Protein AF-A0A1I2A6E2-F1 (afdb_monomer)

Nearest PDB structures (foldseek):
  4q4j-assembly1_B  TM=3.622E-01  e=3.985E+00  Thermotoga maritima MSB8

Mean predicted aligned error: 9.26 Å

Secondary structure (DSSP, 8-state):
--PPPHHHHHHHHHHHHHHHHHHHHHHHHHHHH-GGGGSS-GGGHHHHHHHHHHHHHHHHHHHHHHHHHHHT-HHHHHHHHHHHHHHHHHHHHHHHHHHHHHHTTSS-HHHHHHHHHHHHHHHHHHHHHHHHHHS--

Structure (mmCIF, N/CA/C/O backbone):
data_AF-A0A1I2A6E2-F1
#
_entry.id   AF-A0A1I2A6E2-F1
#
loop_
_atom_site.group_PDB
_atom_site.id
_atom_site.type_symbol
_atom_site.label_atom_id
_atom_site.label_alt_id
_atom_site.label_comp_id
_atom_site.label_asym_id
_atom_site.label_entity_id
_atom_site.label_seq_id
_atom_site.pdbx_PDB_ins_code
_atom_site.Cartn_x
_atom_site.Cartn_y
_atom_site.Cartn_z
_atom_site.occupancy
_atom_site.B_iso_or_equiv
_atom_site.auth_seq_id
_atom_site.auth_comp_id
_atom_site.auth_asym_id
_atom_site.auth_atom_id
_atom_site.pdbx_PDB_model_num
ATOM 1 N N . MET A 1 1 ? -7.005 19.405 30.746 1.00 43.69 1 MET A N 1
ATOM 2 C CA . MET A 1 1 ? -6.728 18.157 30.003 1.00 43.69 1 MET A CA 1
ATOM 3 C C . MET A 1 1 ? -8.046 17.630 29.468 1.00 43.69 1 MET A C 1
ATOM 5 O O . MET A 1 1 ? -8.908 17.274 30.258 1.00 43.69 1 MET A O 1
ATOM 9 N N . THR A 1 2 ? -8.257 17.676 28.156 1.00 47.22 2 THR A N 1
ATOM 10 C CA . THR A 1 2 ? -9.519 17.247 27.535 1.00 47.22 2 THR A CA 1
ATOM 11 C C . THR A 1 2 ? -9.464 15.737 27.331 1.00 47.22 2 THR A C 1
ATOM 13 O O . THR A 1 2 ? -8.714 15.259 26.483 1.00 47.22 2 THR A O 1
ATOM 16 N N . PHE A 1 3 ? -10.208 14.972 28.130 1.00 48.69 3 PHE A N 1
ATOM 17 C CA . PHE A 1 3 ? -10.298 13.523 27.958 1.00 48.69 3 PHE A CA 1
ATOM 18 C C . PHE A 1 3 ? -11.015 13.219 26.636 1.00 48.69 3 PHE A C 1
ATOM 20 O O . PHE A 1 3 ? -12.165 13.610 26.428 1.00 48.69 3 PHE A O 1
ATOM 27 N N . LEU A 1 4 ? -10.318 12.567 25.704 1.00 50.91 4 LEU A N 1
ATOM 28 C CA . LEU A 1 4 ? -10.921 12.091 24.463 1.00 50.91 4 LEU A CA 1
ATOM 29 C C . LEU A 1 4 ? -11.812 10.893 24.797 1.00 50.91 4 LEU A C 1
ATOM 31 O O . LEU A 1 4 ? -11.342 9.896 25.337 1.00 50.91 4 LEU A O 1
ATOM 35 N N . THR A 1 5 ? -13.102 10.993 24.485 1.00 52.50 5 THR A N 1
ATOM 36 C CA . THR A 1 5 ? -14.03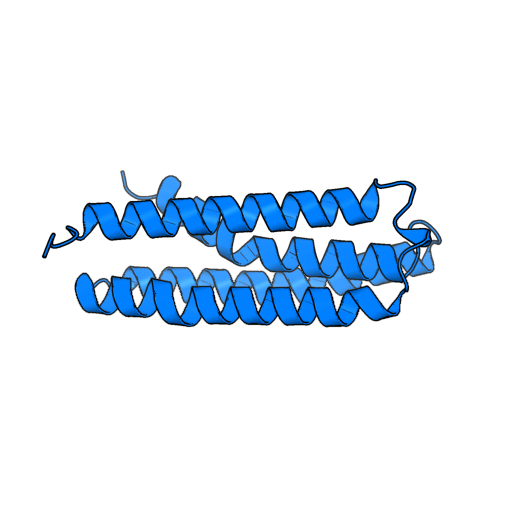6 9.878 24.663 1.00 52.50 5 THR A CA 1
ATOM 37 C C . THR A 1 5 ? -13.697 8.739 23.688 1.00 52.50 5 THR A C 1
ATOM 39 O O . THR A 1 5 ? -13.219 9.014 22.580 1.00 52.50 5 THR A O 1
ATOM 42 N N . PRO A 1 6 ? -13.973 7.465 24.032 1.00 57.44 6 PRO A N 1
ATOM 43 C CA . PRO A 1 6 ? -13.663 6.313 23.173 1.00 57.44 6 PRO A CA 1
ATOM 44 C C . PRO A 1 6 ? -14.196 6.452 21.735 1.00 57.44 6 PRO A C 1
ATOM 46 O O . PRO A 1 6 ? -13.504 6.129 20.767 1.00 57.44 6 PRO A O 1
ATOM 49 N N . GLY A 1 7 ? -15.385 7.046 21.570 1.00 62.81 7 GLY A N 1
ATOM 50 C CA . GLY A 1 7 ? -15.953 7.345 20.252 1.00 62.81 7 GLY A CA 1
ATOM 51 C C . GLY A 1 7 ? -15.098 8.314 19.425 1.00 62.81 7 GLY A C 1
ATOM 52 O O . GLY A 1 7 ? -14.850 8.061 18.249 1.00 62.81 7 GLY A O 1
ATOM 53 N N . ARG A 1 8 ? -14.577 9.392 20.029 1.00 60.09 8 ARG A N 1
ATOM 54 C CA . ARG A 1 8 ? -13.727 10.382 19.338 1.00 60.09 8 ARG A CA 1
ATOM 55 C C . ARG A 1 8 ? -12.376 9.808 18.913 1.00 60.09 8 ARG A C 1
ATOM 57 O O . ARG A 1 8 ? -11.922 10.111 17.815 1.00 60.09 8 ARG A O 1
ATOM 64 N N . ILE A 1 9 ? -11.760 8.968 19.747 1.00 62.31 9 ILE A N 1
ATOM 65 C CA . ILE A 1 9 ? -10.489 8.297 19.416 1.00 62.31 9 ILE A CA 1
ATOM 66 C C . ILE A 1 9 ? -10.673 7.420 18.172 1.00 62.31 9 ILE A C 1
ATOM 68 O O . ILE A 1 9 ? -9.878 7.492 17.239 1.00 62.31 9 ILE A O 1
ATOM 72 N N . THR A 1 10 ? -11.779 6.676 18.114 1.00 72.50 10 THR A N 1
ATOM 73 C CA . THR A 1 10 ? -12.104 5.802 16.981 1.00 72.50 10 THR A CA 1
ATOM 74 C C . THR A 1 10 ? -12.253 6.579 15.664 1.00 72.50 10 THR A C 1
ATOM 76 O O . THR A 1 10 ? -11.712 6.155 14.644 1.00 72.50 10 THR A O 1
ATOM 79 N N . TRP A 1 11 ? -12.934 7.732 15.679 1.00 73.00 11 TRP A N 1
ATOM 80 C CA . TRP A 1 11 ? -13.104 8.580 14.489 1.00 73.00 11 TRP A CA 1
ATOM 81 C C . TRP A 1 11 ? -11.795 9.196 13.998 1.00 73.00 11 TRP A C 1
ATOM 83 O O . TRP A 1 11 ? -11.539 9.199 12.797 1.00 73.00 11 TRP A O 1
ATOM 93 N N . ILE A 1 12 ? -10.945 9.675 14.912 1.00 75.69 12 ILE A N 1
ATOM 94 C CA . ILE A 1 12 ? -9.634 10.235 14.556 1.00 75.69 12 ILE A CA 1
ATOM 95 C C . ILE A 1 12 ? -8.772 9.163 13.886 1.00 75.69 12 ILE A C 1
ATOM 97 O O . ILE A 1 12 ? -8.188 9.418 12.836 1.00 75.69 12 ILE A O 1
ATOM 101 N N . THR A 1 13 ? -8.725 7.946 14.436 1.00 74.69 13 THR A N 1
ATOM 102 C CA . THR A 1 13 ? -7.954 6.856 13.826 1.00 74.69 13 THR A CA 1
ATOM 103 C C . THR A 1 13 ? -8.484 6.481 12.445 1.00 74.69 13 THR A C 1
ATOM 105 O O . THR A 1 13 ? -7.691 6.316 11.522 1.00 74.69 13 THR A O 1
ATOM 108 N N . GLN A 1 14 ? -9.806 6.402 12.268 1.00 80.38 14 GLN A N 1
ATOM 109 C CA . GLN A 1 14 ? -10.399 6.140 10.954 1.00 80.38 14 GLN A CA 1
ATOM 110 C C . GLN A 1 14 ? -10.083 7.250 9.946 1.00 80.38 14 GLN A C 1
ATOM 112 O O . GLN A 1 14 ? -9.718 6.950 8.815 1.00 80.38 14 GLN A O 1
ATOM 117 N N . ALA A 1 15 ? -10.157 8.521 10.351 1.00 81.62 15 ALA A N 1
ATOM 118 C CA . ALA A 1 15 ? -9.816 9.647 9.485 1.00 81.62 15 ALA A CA 1
ATOM 119 C C . ALA A 1 15 ? -8.340 9.615 9.058 1.00 81.62 15 ALA 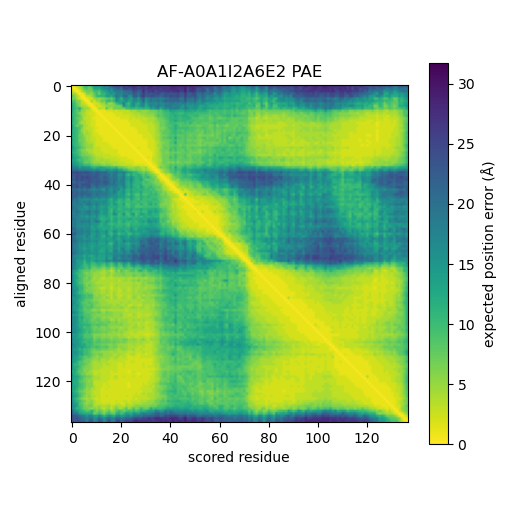A C 1
ATOM 121 O O . ALA A 1 15 ? -8.032 9.803 7.883 1.00 81.62 15 ALA A O 1
ATOM 122 N N . VAL A 1 16 ? -7.427 9.307 9.986 1.00 81.31 16 VAL A N 1
ATOM 123 C CA . VAL A 1 16 ? -5.997 9.147 9.681 1.00 81.31 16 VAL A CA 1
ATOM 124 C C . VAL A 1 16 ? -5.770 7.974 8.730 1.00 81.31 16 VAL A C 1
ATOM 126 O O . VAL A 1 16 ? -5.035 8.109 7.756 1.00 81.31 16 VAL A O 1
ATOM 129 N N . PHE A 1 17 ? -6.416 6.831 8.965 1.00 82.75 17 PHE A N 1
ATOM 130 C CA . PHE A 1 17 ? -6.284 5.667 8.087 1.00 82.75 17 PHE A CA 1
ATOM 131 C C . PHE A 1 17 ? -6.867 5.937 6.700 1.00 82.75 17 PHE A C 1
ATOM 133 O O . PHE A 1 17 ? -6.285 5.504 5.711 1.00 82.75 17 PHE A O 1
ATOM 140 N N . ALA A 1 18 ? -7.964 6.692 6.605 1.00 84.31 18 ALA A N 1
ATOM 141 C CA . ALA A 1 18 ? -8.546 7.092 5.328 1.00 84.31 18 ALA A CA 1
ATOM 142 C C . ALA A 1 18 ? -7.604 8.028 4.565 1.00 84.31 18 ALA A C 1
ATOM 144 O O . ALA A 1 18 ? -7.359 7.816 3.380 1.00 84.31 18 ALA A O 1
ATOM 145 N N . ALA A 1 19 ? -7.009 9.008 5.252 1.00 80.94 19 ALA A N 1
ATOM 146 C CA . ALA A 1 19 ? -6.015 9.897 4.660 1.00 80.94 19 ALA A CA 1
ATOM 147 C C . ALA A 1 19 ? -4.787 9.122 4.154 1.00 80.94 19 ALA A C 1
ATOM 149 O O . ALA A 1 19 ? -4.340 9.354 3.034 1.00 80.94 19 ALA A O 1
ATOM 150 N N . LEU A 1 20 ? -4.282 8.161 4.935 1.00 81.69 20 LE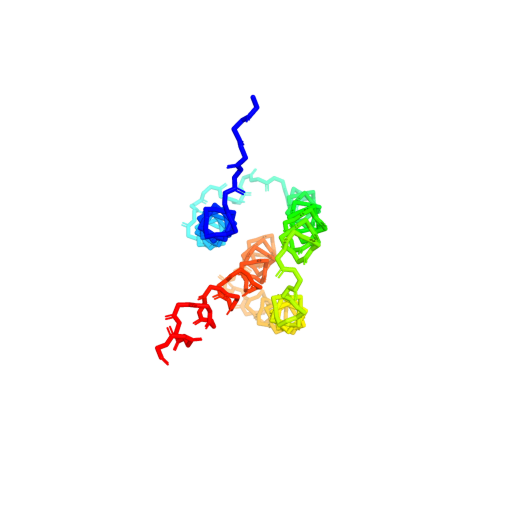U A N 1
ATOM 151 C CA . LEU A 1 20 ? -3.173 7.297 4.522 1.00 81.69 20 LEU A CA 1
ATOM 152 C C . LEU A 1 20 ? -3.551 6.418 3.324 1.00 81.69 20 LEU A C 1
ATOM 154 O O . LEU A 1 20 ? -2.781 6.340 2.372 1.00 81.69 20 LEU A O 1
ATOM 158 N N . ALA A 1 21 ? -4.736 5.804 3.329 1.00 84.69 21 ALA A N 1
ATOM 159 C CA . ALA A 1 21 ? -5.224 5.001 2.209 1.00 84.69 21 ALA A CA 1
ATOM 160 C C . ALA A 1 21 ? -5.291 5.821 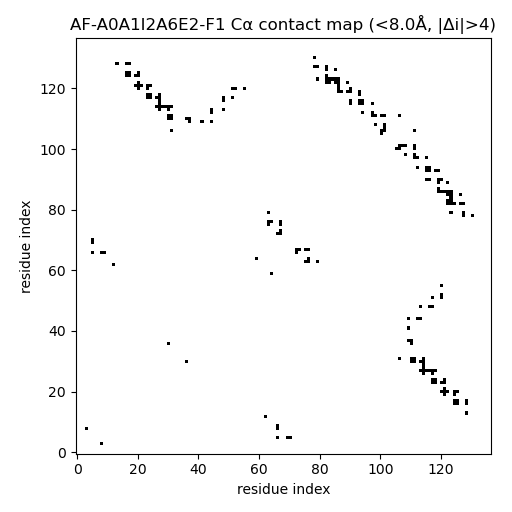0.913 1.00 84.69 21 ALA A C 1
ATOM 162 O O . ALA A 1 21 ? -4.749 5.404 -0.109 1.00 84.69 21 ALA A O 1
ATOM 163 N N . VAL A 1 22 ? -5.909 7.006 0.966 1.00 85.81 22 VAL A N 1
ATOM 164 C CA . VAL A 1 22 ? -6.022 7.915 -0.184 1.00 85.81 22 VAL A CA 1
ATOM 165 C C . VAL A 1 22 ? -4.646 8.379 -0.647 1.00 85.81 22 VAL A C 1
ATOM 167 O O . VAL A 1 22 ? -4.383 8.377 -1.846 1.00 85.81 22 VAL A O 1
ATOM 170 N N . PHE A 1 23 ? -3.751 8.727 0.279 1.00 83.25 23 PHE A N 1
ATOM 171 C CA . PHE A 1 23 ? -2.389 9.134 -0.050 1.00 83.25 23 PHE A CA 1
ATOM 172 C C . PHE A 1 23 ? -1.626 8.021 -0.777 1.00 83.25 23 PHE A C 1
ATOM 174 O O . PHE A 1 23 ? -1.091 8.249 -1.859 1.00 83.25 23 PHE A O 1
ATOM 181 N N . PHE A 1 24 ? -1.614 6.803 -0.231 1.00 82.56 24 PHE A N 1
ATOM 182 C CA . PHE A 1 24 ? -0.903 5.677 -0.834 1.00 82.56 24 PHE A CA 1
ATOM 183 C C . PHE A 1 24 ? -1.494 5.269 -2.189 1.00 82.56 24 PHE A C 1
ATOM 185 O O . PHE A 1 24 ? -0.736 5.050 -3.132 1.00 82.56 24 PHE A O 1
ATOM 192 N N . LEU A 1 25 ? -2.825 5.238 -2.328 1.00 86.31 25 LEU A N 1
ATOM 193 C CA . LEU A 1 25 ? -3.481 4.976 -3.614 1.00 86.31 25 LEU A CA 1
ATOM 194 C C . LEU A 1 25 ? -3.201 6.082 -4.635 1.00 86.31 25 LEU A C 1
ATOM 196 O O . LEU A 1 25 ? -2.879 5.787 -5.782 1.00 86.31 25 LEU A O 1
ATOM 200 N N . GLY A 1 26 ? -3.276 7.348 -4.222 1.00 82.44 26 GLY A N 1
ATOM 201 C CA . GLY A 1 26 ? -2.978 8.494 -5.076 1.00 82.44 26 GLY A CA 1
ATOM 202 C C . GLY A 1 26 ? -1.534 8.479 -5.569 1.00 82.44 26 GLY A C 1
ATOM 203 O O . GLY A 1 26 ? -1.289 8.671 -6.756 1.00 82.44 26 GLY A O 1
ATOM 204 N N . MET A 1 27 ? -0.581 8.161 -4.691 1.00 79.00 27 MET A N 1
ATOM 205 C CA . MET A 1 27 ? 0.828 8.025 -5.059 1.00 79.00 27 MET A CA 1
ATOM 206 C C . MET A 1 27 ? 1.081 6.794 -5.943 1.00 79.00 27 MET A C 1
ATOM 208 O O . MET A 1 27 ? 1.900 6.869 -6.855 1.00 79.00 27 MET A O 1
ATOM 212 N N . ALA A 1 28 ? 0.366 5.683 -5.733 1.00 84.06 28 ALA A N 1
ATOM 213 C CA . ALA A 1 28 ? 0.444 4.510 -6.605 1.00 84.06 28 ALA A CA 1
ATOM 214 C C . ALA A 1 28 ? -0.073 4.816 -8.020 1.00 84.06 28 ALA A C 1
ATOM 216 O O . ALA A 1 28 ? 0.581 4.475 -9.002 1.00 84.06 28 ALA A O 1
ATOM 217 N N . LEU A 1 29 ? -1.207 5.517 -8.129 1.00 85.88 29 LEU A N 1
ATOM 218 C CA . LEU A 1 29 ? -1.743 5.996 -9.405 1.00 85.88 29 LEU A CA 1
ATOM 219 C C . LEU A 1 29 ? -0.793 7.004 -10.058 1.00 85.88 29 LEU A C 1
ATOM 221 O O . LEU A 1 29 ? -0.502 6.894 -11.246 1.00 85.88 29 LEU A O 1
ATOM 225 N N . GLY A 1 30 ? -0.246 7.935 -9.275 1.00 82.00 30 GLY A N 1
ATOM 226 C CA . GLY A 1 30 ? 0.788 8.862 -9.722 1.00 82.00 30 GLY A CA 1
ATOM 227 C C . GLY A 1 30 ? 2.002 8.129 -10.292 1.00 82.00 30 GLY A C 1
ATOM 228 O O . GLY A 1 30 ? 2.457 8.471 -11.375 1.00 82.00 30 GLY A O 1
ATOM 229 N N . ALA A 1 31 ? 2.473 7.062 -9.642 1.00 79.94 31 ALA A N 1
ATOM 230 C CA . ALA A 1 31 ? 3.592 6.253 -10.127 1.00 79.94 31 ALA A CA 1
ATOM 231 C C . ALA A 1 31 ? 3.328 5.589 -11.492 1.00 79.94 31 ALA A C 1
ATOM 233 O O . ALA A 1 31 ? 4.264 5.410 -12.272 1.00 79.94 31 ALA A O 1
ATOM 234 N N . VAL A 1 32 ? 2.070 5.248 -11.796 1.00 82.00 32 VAL A N 1
ATOM 235 C CA . VAL A 1 32 ? 1.671 4.666 -13.087 1.00 82.00 32 VAL A CA 1
ATOM 236 C C . VAL A 1 32 ? 1.523 5.743 -14.164 1.00 82.00 32 VAL A C 1
ATOM 238 O O . VAL A 1 32 ? 2.060 5.590 -15.260 1.00 82.00 32 VAL A O 1
ATOM 241 N N . PHE A 1 33 ? 0.809 6.829 -13.857 1.00 83.31 33 PHE A N 1
ATOM 242 C CA . PHE A 1 33 ? 0.337 7.789 -14.859 1.00 83.31 33 PHE A CA 1
ATOM 243 C C . PHE A 1 33 ? 1.179 9.059 -14.984 1.00 83.31 33 PHE A C 1
ATOM 245 O O . PHE A 1 33 ? 1.033 9.781 -15.969 1.00 83.31 33 PHE A O 1
ATOM 252 N N . ALA A 1 34 ? 2.048 9.368 -14.021 1.00 78.69 34 ALA A N 1
ATOM 253 C CA . ALA A 1 34 ? 2.826 10.595 -14.095 1.00 78.69 34 ALA A CA 1
ATOM 254 C C . ALA A 1 34 ? 3.903 10.492 -15.193 1.00 78.69 34 ALA A C 1
ATOM 256 O O . ALA A 1 34 ? 4.725 9.564 -15.184 1.00 78.69 34 ALA A O 1
ATOM 257 N N . PRO A 1 35 ? 3.947 11.463 -16.119 1.00 63.41 35 PRO A N 1
ATOM 258 C CA . PRO A 1 35 ? 4.864 11.432 -17.253 1.00 63.41 35 PRO A CA 1
ATOM 259 C C . PRO A 1 35 ? 6.337 11.536 -16.821 1.00 63.41 35 PRO A C 1
ATOM 261 O O . PRO A 1 35 ? 7.173 10.825 -17.377 1.00 63.41 35 PRO A O 1
ATOM 264 N N . ASP A 1 36 ? 6.638 12.297 -15.763 1.00 66.38 36 ASP A N 1
ATOM 265 C CA . ASP A 1 36 ? 8.007 12.620 -15.320 1.00 66.38 36 ASP A CA 1
ATOM 266 C C . ASP A 1 36 ? 8.618 11.663 -14.290 1.00 66.38 36 ASP A C 1
ATOM 268 O O . ASP A 1 36 ? 9.769 11.820 -13.890 1.00 66.38 36 ASP A O 1
ATOM 272 N N . LEU A 1 37 ? 7.914 10.608 -13.874 1.00 57.84 37 LEU A N 1
ATOM 273 C CA . LEU A 1 37 ? 8.462 9.672 -12.882 1.00 57.84 37 LEU A CA 1
ATOM 274 C C . LEU A 1 37 ? 9.650 8.845 -13.406 1.00 57.84 37 LEU A C 1
ATOM 276 O O . LEU A 1 37 ? 10.332 8.189 -12.627 1.00 57.84 37 LEU A O 1
ATOM 280 N N . ALA A 1 38 ? 9.917 8.896 -14.716 1.00 53.81 38 ALA A N 1
ATOM 281 C CA . ALA A 1 38 ? 11.135 8.345 -15.313 1.00 53.81 38 ALA A CA 1
ATOM 282 C C . ALA A 1 38 ? 12.386 9.202 -15.025 1.00 53.81 38 ALA A C 1
ATOM 284 O O . ALA A 1 38 ? 13.497 8.687 -15.108 1.00 53.81 38 ALA A O 1
ATOM 285 N N . ALA A 1 39 ? 12.214 10.481 -14.663 1.00 56.66 39 ALA A N 1
ATOM 286 C CA . ALA A 1 39 ? 13.300 11.374 -14.260 1.00 56.66 39 ALA A CA 1
ATOM 287 C C . ALA A 1 39 ? 13.713 11.180 -12.791 1.00 56.66 39 ALA A C 1
ATOM 289 O O . ALA A 1 39 ? 14.774 11.649 -12.376 1.00 56.66 39 ALA A O 1
ATOM 290 N N . LEU A 1 40 ? 12.894 10.485 -11.991 1.00 58.50 40 LEU A N 1
ATOM 291 C CA . LEU A 1 40 ? 13.256 10.153 -10.621 1.00 58.50 40 LEU A CA 1
ATOM 292 C C . LEU A 1 40 ? 14.269 9.003 -10.616 1.00 58.50 40 LEU A C 1
ATOM 294 O O . LEU A 1 40 ? 14.029 7.968 -11.244 1.00 58.50 40 LEU A O 1
ATOM 298 N N . PRO A 1 41 ? 15.385 9.140 -9.881 1.00 58.69 41 PRO A N 1
ATOM 299 C CA . PRO A 1 41 ? 16.336 8.057 -9.722 1.00 58.69 41 PRO A CA 1
ATOM 300 C C . PRO A 1 41 ? 15.648 6.763 -9.272 1.00 58.69 41 PRO A C 1
ATOM 302 O O . PRO A 1 41 ? 14.961 6.750 -8.252 1.00 58.69 41 PRO A O 1
ATOM 305 N N . GLY A 1 42 ? 15.862 5.657 -9.991 1.00 59.53 42 GLY A N 1
ATOM 306 C CA . GLY A 1 42 ? 15.210 4.372 -9.694 1.00 59.53 42 GLY A CA 1
ATOM 307 C C . GLY A 1 42 ? 15.459 3.855 -8.269 1.00 59.53 42 GLY A C 1
ATOM 308 O O . GLY A 1 42 ? 14.640 3.118 -7.725 1.00 59.53 42 GLY A O 1
ATOM 309 N N . TRP A 1 43 ? 16.543 4.304 -7.625 1.00 57.59 43 TRP A N 1
ATOM 310 C CA . TRP A 1 43 ? 16.844 3.989 -6.231 1.00 57.59 43 TRP A CA 1
ATOM 311 C C . TRP A 1 43 ? 15.895 4.659 -5.229 1.00 57.59 43 TRP A C 1
ATOM 313 O O . TRP A 1 43 ? 15.775 4.136 -4.130 1.00 57.59 43 TRP A O 1
ATOM 323 N N . LEU A 1 44 ? 15.187 5.745 -5.579 1.00 59.94 44 LEU A N 1
ATOM 324 C CA . LEU A 1 44 ? 14.230 6.428 -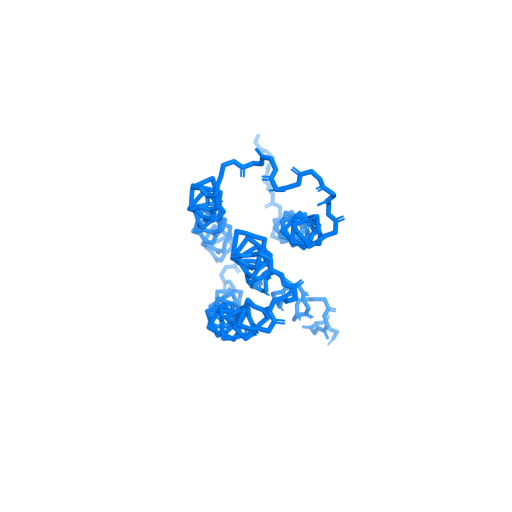4.688 1.00 59.94 44 LEU A CA 1
ATOM 325 C C . LEU A 1 44 ? 13.010 5.568 -4.341 1.00 59.94 44 LEU A C 1
ATOM 327 O O . LEU A 1 44 ? 12.390 5.786 -3.300 1.00 59.94 44 LEU A O 1
ATOM 331 N N . GLY A 1 45 ? 12.685 4.562 -5.159 1.00 59.81 45 GLY A N 1
ATOM 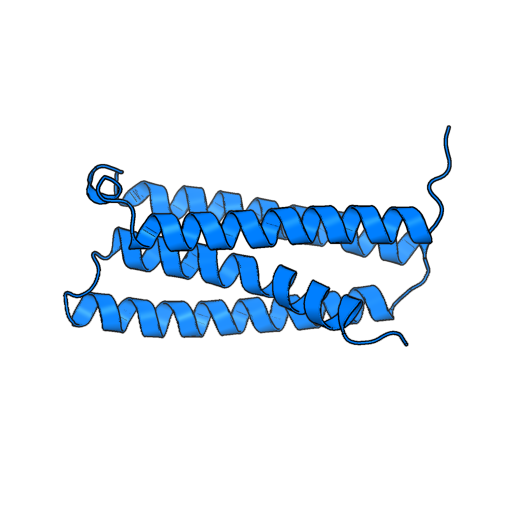332 C CA . GLY A 1 45 ? 11.604 3.622 -4.860 1.00 59.81 45 GLY A CA 1
ATOM 333 C C . GLY A 1 45 ? 11.805 2.888 -3.532 1.00 59.81 45 GLY A C 1
ATOM 334 O O . GLY A 1 45 ? 10.850 2.719 -2.775 1.00 59.81 45 GLY A O 1
ATOM 335 N N . ALA A 1 46 ? 13.048 2.517 -3.206 1.00 57.16 46 ALA A N 1
ATOM 336 C CA . ALA A 1 46 ? 13.359 1.783 -1.983 1.00 57.16 46 ALA A CA 1
ATOM 337 C C . ALA A 1 46 ? 13.233 2.648 -0.705 1.00 57.16 46 ALA A C 1
ATOM 339 O O . ALA A 1 46 ? 12.509 2.229 0.197 1.00 57.16 46 ALA A O 1
ATOM 340 N N . PRO A 1 47 ? 13.821 3.860 -0.600 1.00 64.44 47 PRO A N 1
ATOM 341 C CA . PRO A 1 47 ? 13.608 4.770 0.524 1.00 64.44 47 PRO A CA 1
ATOM 342 C C . PRO A 1 47 ? 12.151 5.184 0.701 1.00 64.44 47 PRO A C 1
ATOM 344 O O . PRO A 1 47 ? 11.675 5.210 1.831 1.00 64.44 47 PRO A O 1
ATOM 347 N N . VAL A 1 48 ? 11.420 5.473 -0.383 1.00 61.75 48 VAL A N 1
ATOM 348 C CA . VAL A 1 48 ? 9.994 5.826 -0.284 1.00 61.75 48 VAL A CA 1
ATOM 349 C C . VAL A 1 48 ? 9.180 4.642 0.236 1.00 61.75 48 VAL A C 1
ATOM 351 O O . VAL A 1 48 ? 8.351 4.820 1.128 1.00 61.75 48 VAL A O 1
ATOM 354 N N . GLY A 1 49 ? 9.460 3.428 -0.246 1.00 56.72 49 GLY A N 1
ATOM 355 C CA . GLY A 1 49 ? 8.866 2.204 0.289 1.00 56.72 49 GLY A CA 1
ATOM 356 C C . GLY A 1 49 ? 9.203 1.982 1.767 1.00 56.72 49 GLY A C 1
ATOM 357 O O . GLY A 1 49 ? 8.317 1.649 2.550 1.00 56.72 49 GLY A O 1
ATOM 358 N N . LEU A 1 50 ? 10.451 2.236 2.174 1.00 61.28 50 LEU A N 1
ATOM 359 C CA . LEU A 1 50 ? 10.908 2.081 3.557 1.00 61.28 50 LEU A CA 1
ATOM 360 C C . LEU A 1 50 ? 10.257 3.107 4.493 1.00 61.28 50 LEU A C 1
ATOM 362 O O . LEU A 1 50 ? 9.785 2.746 5.565 1.00 61.28 50 LEU A O 1
ATOM 366 N N . ILE A 1 51 ? 10.176 4.373 4.076 1.00 63.84 51 ILE A N 1
ATOM 367 C CA . ILE A 1 51 ? 9.486 5.436 4.816 1.00 63.84 51 ILE A CA 1
ATOM 368 C C . ILE A 1 51 ? 7.997 5.107 4.917 1.00 63.84 51 ILE A C 1
ATOM 370 O O . ILE A 1 51 ? 7.425 5.202 5.999 1.00 63.84 51 ILE A O 1
ATOM 374 N N . GLY A 1 52 ? 7.379 4.652 3.824 1.00 61.19 52 GLY A N 1
ATOM 375 C CA . GLY A 1 52 ? 5.997 4.179 3.816 1.00 61.19 52 GLY A CA 1
ATOM 376 C C . GLY A 1 52 ? 5.777 3.033 4.803 1.00 61.19 52 GLY A C 1
ATOM 377 O O . GLY A 1 52 ? 4.851 3.100 5.605 1.00 61.19 52 GLY A O 1
ATOM 378 N N . ALA A 1 53 ? 6.663 2.034 4.815 1.00 60.09 53 ALA A N 1
ATOM 379 C CA . ALA A 1 53 ? 6.624 0.911 5.748 1.00 60.09 53 ALA A CA 1
ATOM 380 C C . ALA A 1 53 ? 6.827 1.354 7.204 1.00 60.09 53 ALA A C 1
ATOM 382 O O . ALA A 1 53 ? 6.107 0.888 8.082 1.00 60.09 53 ALA A O 1
ATOM 383 N N . VAL A 1 54 ? 7.746 2.287 7.469 1.00 66.94 54 VAL A N 1
ATOM 384 C CA . VAL A 1 54 ? 7.961 2.869 8.803 1.00 66.94 54 VAL A CA 1
ATOM 385 C C . VAL A 1 54 ? 6.734 3.654 9.256 1.00 66.94 54 VAL A C 1
ATOM 387 O O . VAL A 1 54 ? 6.321 3.516 10.405 1.00 66.94 54 VAL A O 1
ATOM 390 N N . LEU A 1 55 ? 6.106 4.438 8.378 1.00 60.47 55 LEU A N 1
ATOM 391 C CA . LEU A 1 55 ? 4.865 5.151 8.683 1.00 60.47 55 LEU A CA 1
ATOM 392 C C . LEU A 1 55 ? 3.711 4.177 8.935 1.00 60.47 55 LEU A C 1
ATOM 394 O O . LEU A 1 55 ? 2.963 4.366 9.892 1.00 60.47 55 LEU A O 1
ATOM 398 N N . LEU A 1 56 ? 3.610 3.101 8.149 1.00 62.75 56 LEU A N 1
ATOM 399 C CA . LEU A 1 56 ? 2.647 2.019 8.357 1.00 62.75 56 LEU A CA 1
ATOM 400 C C . LEU A 1 56 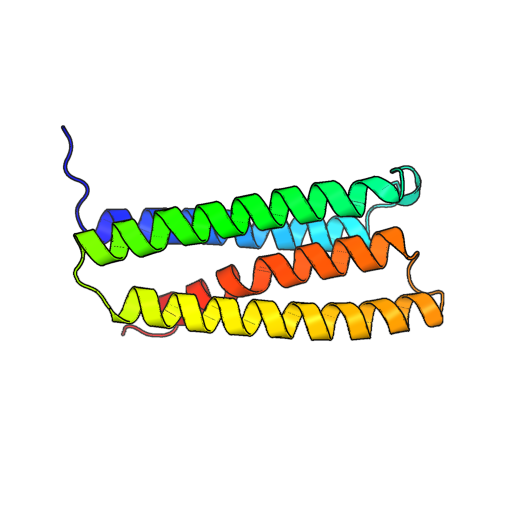? 2.858 1.340 9.704 1.00 62.75 56 LEU A C 1
ATOM 402 O O . LEU A 1 56 ? 1.908 1.155 10.457 1.00 62.75 56 LEU A O 1
ATOM 406 N N . PHE A 1 57 ? 4.105 0.993 10.015 1.00 65.12 57 PHE A N 1
ATOM 407 C CA . PHE A 1 57 ? 4.491 0.343 11.257 1.00 65.12 57 PHE A CA 1
ATOM 408 C C . PHE A 1 57 ? 4.248 1.262 12.455 1.00 65.12 57 PHE A C 1
ATOM 410 O O . PHE A 1 57 ? 3.707 0.829 13.465 1.00 65.12 57 PHE A O 1
ATOM 417 N N . SER A 1 58 ? 4.553 2.552 12.330 1.00 64.94 58 SER A N 1
ATOM 418 C CA . SER A 1 58 ? 4.298 3.553 13.371 1.00 64.94 58 SER A CA 1
ATOM 419 C C . SER A 1 58 ? 2.797 3.751 13.589 1.00 64.94 58 SER A C 1
ATOM 421 O O . SER A 1 58 ? 2.327 3.721 14.726 1.00 64.94 58 SER A O 1
ATOM 423 N N . ALA A 1 59 ? 2.016 3.877 12.513 1.00 61.03 59 ALA A N 1
ATOM 424 C CA . ALA A 1 59 ? 0.560 3.963 12.582 1.00 61.03 59 ALA A CA 1
ATOM 425 C C . ALA A 1 59 ? -0.041 2.694 13.212 1.00 61.03 59 ALA A C 1
ATOM 427 O O . ALA A 1 59 ? -0.886 2.793 14.101 1.00 61.03 59 ALA A O 1
ATOM 428 N N . ALA A 1 60 ? 0.459 1.518 12.825 1.00 57.91 60 ALA A N 1
ATOM 429 C CA . ALA A 1 60 ? 0.085 0.214 13.366 1.00 57.91 60 ALA A CA 1
ATOM 430 C C . ALA A 1 60 ? 0.470 0.016 14.835 1.00 57.91 60 ALA A C 1
ATOM 432 O O . ALA A 1 60 ? -0.207 -0.710 15.559 1.00 57.91 60 ALA A O 1
ATOM 433 N N . TRP A 1 61 ? 1.579 0.606 15.274 1.00 64.06 61 TRP A N 1
ATOM 434 C CA . TRP A 1 61 ? 2.081 0.436 16.630 1.00 64.06 61 TRP A CA 1
ATOM 435 C C . TRP A 1 61 ? 1.378 1.373 17.604 1.00 64.06 61 TRP A C 1
ATOM 437 O O . TRP A 1 61 ? 1.030 0.963 18.710 1.00 64.06 61 TRP A O 1
ATOM 447 N N . PHE A 1 62 ? 1.139 2.623 17.200 1.00 63.94 62 PHE A N 1
ATOM 448 C CA . PHE A 1 62 ? 0.587 3.640 18.090 1.00 63.94 62 PHE A CA 1
ATOM 449 C C . PHE A 1 62 ? -0.940 3.691 18.092 1.00 63.94 62 PHE A C 1
ATOM 451 O O . PHE A 1 62 ? -1.520 3.843 19.168 1.00 63.94 62 PHE A O 1
ATOM 458 N N . ALA A 1 63 ? -1.611 3.562 16.942 1.00 59.84 63 ALA A N 1
ATOM 459 C CA . ALA A 1 63 ? -3.056 3.795 16.877 1.00 59.84 63 ALA A CA 1
ATOM 460 C C . ALA A 1 63 ? -3.901 2.631 17.449 1.00 59.84 63 ALA A C 1
ATOM 462 O O . ALA A 1 63 ? -4.717 2.891 18.335 1.00 59.84 63 ALA A O 1
ATOM 463 N N . PRO A 1 64 ? -3.684 1.355 17.070 1.00 57.00 64 PRO A N 1
ATOM 464 C CA . PRO A 1 64 ? -4.455 0.224 17.586 1.00 57.00 64 PRO A CA 1
ATOM 465 C C . PRO A 1 64 ? -4.152 -0.089 19.049 1.00 57.00 64 PRO A C 1
ATOM 467 O O . PRO A 1 64 ? -5.074 -0.368 19.803 1.00 57.00 64 PRO A O 1
ATOM 470 N N . ARG A 1 65 ? -2.889 -0.010 19.497 1.00 59.59 65 ARG A N 1
ATOM 471 C CA . ARG A 1 65 ? -2.544 -0.307 20.900 1.00 59.59 65 ARG A CA 1
ATOM 472 C C . ARG A 1 65 ? -3.069 0.734 21.877 1.00 59.59 65 ARG A C 1
ATOM 474 O O . ARG A 1 65 ? -3.576 0.348 22.923 1.00 59.59 65 ARG A O 1
ATOM 481 N N . ARG A 1 66 ? -2.986 2.036 21.561 1.00 58.94 66 ARG A N 1
ATOM 482 C CA . ARG A 1 66 ? -3.605 3.061 22.422 1.00 58.94 66 ARG A CA 1
ATOM 483 C C . ARG A 1 66 ? -5.124 2.961 22.393 1.00 58.94 66 ARG A C 1
ATOM 485 O O . ARG A 1 66 ? -5.721 3.000 23.459 1.00 58.94 66 ARG A O 1
ATOM 492 N N . ALA A 1 67 ? -5.743 2.800 21.222 1.00 54.84 67 ALA A N 1
ATOM 493 C CA . ALA A 1 67 ? -7.196 2.675 21.135 1.00 54.84 67 ALA A CA 1
ATOM 494 C C . ALA A 1 67 ? -7.710 1.424 21.869 1.00 54.84 67 ALA A C 1
ATOM 496 O O . ALA A 1 67 ? -8.646 1.535 22.651 1.00 54.84 67 ALA A O 1
ATOM 497 N N . ALA A 1 68 ? -7.059 0.270 21.705 1.00 54.56 68 ALA A N 1
ATOM 498 C CA . ALA A 1 68 ? -7.431 -0.973 22.380 1.00 54.56 68 ALA A CA 1
ATOM 499 C C . ALA A 1 68 ? -7.189 -0.932 23.895 1.00 54.56 68 ALA A C 1
ATOM 501 O O . ALA A 1 68 ? -8.051 -1.371 24.646 1.00 54.56 68 ALA A O 1
ATOM 502 N N . ASN A 1 69 ? -6.078 -0.347 24.364 1.00 58.78 69 ASN A N 1
ATOM 503 C CA . ASN A 1 69 ? -5.842 -0.177 25.804 1.00 58.78 69 ASN A CA 1
ATOM 504 C C . ASN A 1 69 ? -6.822 0.814 26.449 1.00 58.78 69 ASN A C 1
ATOM 506 O O . ASN A 1 69 ? -7.118 0.691 27.631 1.00 58.78 69 ASN A O 1
ATOM 510 N N . ILE A 1 70 ? -7.310 1.806 25.697 1.00 56.12 70 ILE A N 1
ATOM 511 C CA . ILE A 1 70 ? -8.277 2.793 26.200 1.00 56.12 70 ILE A CA 1
ATOM 512 C C . ILE A 1 70 ? -9.717 2.256 26.126 1.00 56.12 70 ILE A C 1
ATOM 514 O O . ILE A 1 70 ? -10.540 2.617 26.962 1.00 56.12 70 ILE A O 1
ATOM 518 N N . ALA A 1 71 ? -10.034 1.410 25.141 1.00 55.75 71 ALA A N 1
ATOM 519 C CA . ALA A 1 71 ? -11.390 0.918 24.893 1.00 55.75 71 ALA A CA 1
ATOM 520 C C . ALA A 1 71 ? -11.656 -0.519 25.378 1.00 55.75 71 ALA A C 1
ATOM 522 O O . ALA A 1 71 ? -12.801 -0.951 25.298 1.00 55.75 71 ALA A O 1
ATOM 523 N N . PHE A 1 72 ? -10.634 -1.260 25.836 1.00 61.34 72 PHE A N 1
ATOM 524 C CA . PHE A 1 72 ? -10.701 -2.711 26.095 1.00 61.34 72 PHE A CA 1
ATOM 525 C C . PHE A 1 72 ? -11.325 -3.507 24.923 1.00 61.34 72 PHE A C 1
ATOM 527 O O . PHE A 1 72 ? -11.961 -4.538 25.119 1.00 61.34 72 PHE A O 1
ATOM 534 N N . ASP A 1 73 ? -11.169 -3.019 23.685 1.00 65.75 73 ASP A N 1
ATOM 535 C CA . ASP A 1 73 ? -11.774 -3.610 22.483 1.00 65.75 73 ASP A CA 1
ATOM 536 C C . ASP A 1 73 ? -10.747 -4.516 21.786 1.00 65.75 73 ASP A C 1
ATOM 538 O O . ASP A 1 73 ? -10.010 -4.094 20.890 1.00 65.75 73 ASP A O 1
ATOM 542 N N . GLU A 1 74 ? -10.677 -5.775 22.226 1.00 68.38 74 GLU A N 1
ATOM 543 C CA . GLU A 1 74 ? -9.842 -6.819 21.609 1.00 68.38 74 GLU A CA 1
ATOM 544 C C . GLU A 1 74 ? -10.212 -7.062 20.135 1.00 68.38 74 GLU A C 1
ATOM 546 O O . GLU A 1 74 ? -9.347 -7.377 19.311 1.00 68.38 74 GLU A O 1
ATOM 551 N N . GLY A 1 75 ? -11.477 -6.826 19.765 1.00 71.88 75 GLY A N 1
ATOM 552 C CA . GLY A 1 75 ? -11.952 -6.921 18.386 1.00 71.88 75 GLY A CA 1
ATOM 553 C C . GLY A 1 75 ? -11.252 -5.925 17.460 1.00 71.88 75 GLY A C 1
ATOM 554 O O . GLY A 1 75 ? -10.904 -6.270 16.331 1.00 71.88 75 GLY A O 1
ATOM 555 N N . TYR A 1 76 ? -10.946 -4.724 17.960 1.00 70.94 76 TYR A N 1
ATOM 556 C CA . TYR A 1 76 ? -10.200 -3.706 17.215 1.00 70.94 76 TYR A CA 1
ATOM 557 C C . TYR A 1 76 ? -8.783 -4.171 16.849 1.00 70.94 76 TYR A C 1
ATOM 559 O O . TYR A 1 76 ? -8.317 -3.941 15.730 1.00 70.94 76 TYR A O 1
ATOM 567 N N . GLN A 1 77 ? -8.089 -4.842 17.776 1.00 74.06 77 GLN A N 1
ATOM 568 C CA . GLN A 1 77 ? -6.764 -5.404 17.498 1.00 74.06 77 GLN A CA 1
ATOM 569 C C . GLN A 1 77 ? -6.850 -6.548 16.492 1.00 74.06 77 GLN A C 1
ATOM 571 O O . GLN A 1 77 ? -6.043 -6.612 15.564 1.00 74.06 77 GLN A O 1
ATOM 576 N N . HIS A 1 78 ? -7.841 -7.426 16.651 1.00 79.06 78 HIS A N 1
ATOM 577 C CA . HIS A 1 78 ? -8.027 -8.560 15.758 1.00 79.06 78 HIS A CA 1
ATOM 578 C C . HIS A 1 78 ? -8.303 -8.107 14.317 1.00 79.06 78 HIS A C 1
ATOM 580 O O . HIS A 1 78 ? -7.645 -8.573 13.387 1.00 79.06 78 HIS A O 1
ATOM 586 N N . ASP A 1 79 ? -9.203 -7.140 14.124 1.00 80.88 79 ASP A N 1
ATOM 587 C CA . ASP A 1 79 ? -9.512 -6.584 12.803 1.00 80.88 79 ASP A CA 1
ATOM 588 C C . ASP A 1 79 ? -8.296 -5.934 12.137 1.00 80.88 79 ASP A C 1
ATOM 590 O O . ASP A 1 79 ? -8.094 -6.088 10.929 1.00 80.88 79 ASP A O 1
ATOM 594 N N . TRP A 1 80 ? -7.454 -5.252 12.916 1.00 79.62 80 TRP A N 1
ATOM 595 C CA . TRP A 1 80 ? -6.219 -4.668 12.403 1.00 79.62 80 TRP A CA 1
ATOM 596 C C . TRP A 1 80 ? -5.193 -5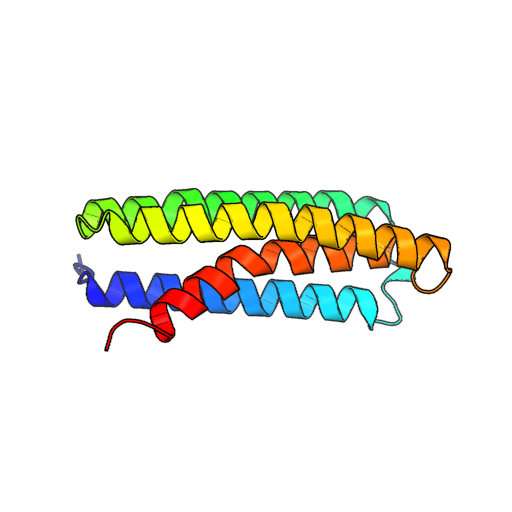.729 11.983 1.00 79.62 80 TRP A C 1
ATOM 598 O O . TRP A 1 80 ? -4.608 -5.616 10.906 1.00 79.62 80 TRP A O 1
ATOM 608 N N . LEU A 1 81 ? -5.004 -6.789 12.774 1.00 81.19 81 LEU A N 1
ATOM 609 C CA . LEU A 1 81 ? -4.102 -7.892 12.420 1.00 81.19 81 LEU A CA 1
ATOM 610 C C . LEU A 1 81 ? -4.550 -8.603 11.135 1.00 81.19 81 LEU A C 1
ATOM 612 O O . LEU A 1 81 ? -3.730 -8.881 10.260 1.00 81.19 81 LEU A O 1
ATOM 616 N N . HIS A 1 82 ? -5.857 -8.824 10.969 1.00 82.62 82 HIS A N 1
ATOM 617 C CA . HIS A 1 82 ? -6.414 -9.360 9.722 1.00 82.62 82 HIS A CA 1
ATOM 618 C C . HIS A 1 82 ? -6.180 -8.433 8.531 1.00 82.62 82 HIS A C 1
ATOM 620 O O . HIS A 1 82 ? -5.864 -8.894 7.433 1.00 82.62 82 HIS A O 1
ATOM 626 N N . ALA A 1 83 ? -6.319 -7.123 8.733 1.00 83.94 83 ALA A N 1
ATOM 627 C CA . ALA A 1 83 ? -6.043 -6.139 7.697 1.00 83.94 83 ALA A CA 1
ATOM 628 C C . ALA A 1 83 ? -4.557 -6.132 7.290 1.00 83.94 83 ALA A C 1
ATOM 630 O O . ALA A 1 83 ? -4.246 -6.083 6.100 1.00 83.94 83 ALA A O 1
ATOM 631 N N . GLN A 1 84 ? -3.636 -6.266 8.250 1.00 81.25 84 GLN A N 1
ATOM 632 C CA . GLN A 1 84 ? -2.203 -6.399 7.971 1.00 81.25 84 GLN A CA 1
ATOM 633 C C . GLN A 1 84 ? -1.870 -7.674 7.197 1.00 81.25 84 GLN A C 1
ATOM 635 O O . GLN A 1 84 ? -1.141 -7.606 6.208 1.00 81.25 84 GLN A O 1
ATOM 640 N N . ALA A 1 85 ? -2.434 -8.818 7.596 1.00 82.94 85 ALA A N 1
ATOM 641 C CA . ALA A 1 85 ? -2.238 -10.081 6.887 1.00 82.94 85 ALA A CA 1
ATOM 642 C C . ALA A 1 85 ? -2.678 -9.974 5.417 1.00 82.94 85 ALA A C 1
ATOM 644 O O . ALA A 1 85 ? -2.009 -10.480 4.517 1.00 82.94 85 ALA A O 1
ATOM 645 N N . ARG A 1 86 ? -3.769 -9.248 5.147 1.00 82.25 86 ARG A N 1
ATOM 646 C CA . ARG A 1 86 ? -4.217 -8.965 3.776 1.00 82.25 86 ARG A CA 1
ATOM 647 C C . ARG A 1 86 ? -3.283 -8.027 3.028 1.00 82.25 86 ARG A C 1
ATOM 649 O O . ARG A 1 86 ? -3.049 -8.258 1.848 1.00 82.25 86 ARG A O 1
ATOM 656 N N . GLY A 1 87 ? -2.728 -7.015 3.692 1.00 80.12 87 GLY A N 1
ATOM 657 C CA . GLY A 1 87 ? -1.693 -6.164 3.101 1.00 80.12 87 GLY A CA 1
ATOM 658 C C . GLY A 1 87 ? -0.450 -6.943 2.691 1.00 80.12 87 GLY A C 1
ATOM 659 O O . GLY A 1 87 ? 0.060 -6.730 1.596 1.00 80.12 87 GLY A O 1
ATOM 660 N N . TYR A 1 88 ? -0.006 -7.892 3.521 1.00 78.62 88 TYR A N 1
ATOM 661 C CA . TYR A 1 88 ? 1.101 -8.787 3.181 1.00 78.62 88 TYR A CA 1
ATOM 662 C C . TYR A 1 88 ? 0.815 -9.577 1.897 1.00 78.62 88 TYR A C 1
ATOM 664 O O . TYR A 1 88 ? 1.601 -9.528 0.954 1.00 78.62 88 TYR A O 1
ATOM 672 N N . TRP A 1 89 ? -0.339 -10.247 1.814 1.00 82.75 89 TRP A N 1
ATOM 673 C CA . TRP A 1 89 ? -0.705 -10.992 0.607 1.00 82.75 89 TRP A CA 1
ATOM 674 C C . TRP A 1 89 ? -0.883 -10.084 -0.609 1.00 82.75 89 TRP A C 1
ATOM 676 O O . TRP A 1 89 ? -0.429 -10.425 -1.698 1.00 82.75 89 TRP A O 1
ATOM 686 N N . ALA A 1 90 ? -1.479 -8.904 -0.434 1.00 81.56 90 ALA A N 1
ATOM 687 C CA . ALA A 1 90 ? -1.596 -7.923 -1.503 1.00 81.56 90 ALA A CA 1
ATOM 688 C C . ALA A 1 90 ? -0.228 -7.470 -2.021 1.00 81.56 90 ALA A C 1
ATOM 690 O O . ALA A 1 90 ? -0.075 -7.307 -3.224 1.00 81.56 90 ALA A O 1
ATOM 691 N N . PHE A 1 91 ? 0.773 -7.326 -1.150 1.00 79.94 91 PHE A N 1
ATOM 692 C CA . PHE A 1 91 ? 2.143 -7.026 -1.557 1.00 79.94 91 PHE A CA 1
ATOM 693 C C . PHE A 1 91 ? 2.746 -8.152 -2.402 1.00 79.94 91 PHE A C 1
ATOM 695 O O . PHE A 1 91 ? 3.305 -7.881 -3.463 1.00 79.94 91 PHE A O 1
ATOM 702 N N . VAL A 1 92 ? 2.574 -9.411 -1.983 1.00 78.31 92 VAL A N 1
ATOM 703 C CA . VAL A 1 92 ? 3.027 -10.587 -2.748 1.00 78.31 92 VAL A CA 1
ATOM 704 C C . VAL A 1 92 ? 2.390 -10.613 -4.142 1.00 78.31 92 VAL A C 1
ATOM 706 O O . VAL A 1 92 ? 3.098 -10.736 -5.142 1.00 78.31 92 VAL A O 1
ATOM 709 N N . PHE A 1 93 ? 1.069 -10.434 -4.230 1.00 82.19 93 PHE A N 1
ATOM 710 C CA . PHE A 1 93 ? 0.366 -10.403 -5.516 1.00 82.19 93 PHE A CA 1
ATOM 711 C C . PHE A 1 93 ? 0.746 -9.191 -6.366 1.00 82.19 93 PHE A C 1
ATOM 713 O O . PHE A 1 93 ? 0.946 -9.334 -7.570 1.00 82.19 93 PHE A O 1
ATOM 720 N N . ALA A 1 94 ? 0.892 -8.013 -5.758 1.00 80.50 94 ALA A N 1
ATOM 721 C CA . ALA A 1 94 ? 1.301 -6.805 -6.461 1.00 80.50 94 ALA A CA 1
ATOM 722 C C . ALA A 1 94 ? 2.698 -6.972 -7.068 1.00 80.50 94 ALA A C 1
ATOM 724 O O . ALA A 1 94 ? 2.892 -6.615 -8.222 1.00 80.50 94 ALA A O 1
ATOM 725 N N . PHE A 1 95 ? 3.646 -7.593 -6.360 1.00 79.44 95 PHE A N 1
ATOM 726 C CA . PHE A 1 95 ? 4.962 -7.904 -6.923 1.00 79.44 95 PHE A CA 1
ATOM 727 C C . PHE A 1 95 ? 4.899 -8.887 -8.088 1.00 79.44 95 PHE A C 1
ATOM 729 O O . PHE A 1 95 ? 5.572 -8.674 -9.095 1.00 79.44 95 PHE A O 1
ATOM 736 N N . ALA A 1 96 ? 4.082 -9.938 -7.982 1.00 81.31 96 ALA A N 1
ATOM 737 C CA . ALA A 1 96 ? 3.898 -10.886 -9.076 1.00 81.31 96 ALA A CA 1
ATOM 738 C C . ALA A 1 96 ? 3.308 -10.197 -10.319 1.00 81.31 96 ALA A C 1
ATOM 740 O O . ALA A 1 96 ? 3.825 -10.361 -11.423 1.00 81.31 96 ALA A O 1
ATOM 741 N N . ILE A 1 97 ? 2.268 -9.376 -10.147 1.00 87.06 97 ILE A N 1
ATOM 742 C CA . ILE A 1 97 ? 1.648 -8.609 -11.237 1.00 87.06 97 ILE A CA 1
ATOM 743 C C . ILE A 1 97 ? 2.647 -7.599 -11.813 1.00 87.06 97 ILE A C 1
ATOM 745 O O . ILE A 1 97 ? 2.860 -7.571 -13.021 1.00 87.06 97 ILE A O 1
ATOM 749 N N . GLY A 1 98 ? 3.306 -6.815 -10.959 1.00 84.12 98 GLY A N 1
ATOM 750 C CA . GLY A 1 98 ? 4.304 -5.826 -11.356 1.00 84.12 98 GLY A CA 1
ATOM 751 C C . GLY A 1 98 ? 5.456 -6.441 -12.147 1.00 84.12 98 GLY A C 1
ATOM 752 O O . GLY A 1 98 ? 5.839 -5.896 -13.176 1.00 84.12 98 GLY A O 1
ATOM 753 N N . GLY A 1 99 ? 5.952 -7.610 -11.730 1.00 79.00 99 GLY A N 1
ATOM 754 C CA . GLY A 1 99 ? 6.976 -8.356 -12.462 1.00 79.00 99 GLY A CA 1
ATOM 755 C C . GLY A 1 99 ? 6.526 -8.771 -13.865 1.00 79.00 99 GLY A C 1
ATOM 756 O O . GLY A 1 99 ? 7.288 -8.613 -14.815 1.00 79.00 99 GLY A O 1
ATOM 757 N N . ASN A 1 100 ? 5.276 -9.222 -14.023 1.00 87.12 100 ASN A N 1
ATOM 758 C CA . ASN A 1 100 ? 4.717 -9.552 -15.339 1.00 87.12 100 ASN A CA 1
ATOM 759 C C . ASN A 1 100 ? 4.549 -8.309 -16.230 1.00 87.12 100 ASN A C 1
ATOM 761 O O . ASN A 1 100 ? 4.840 -8.370 -17.420 1.00 87.12 100 ASN A O 1
ATOM 765 N N . LEU A 1 101 ? 4.126 -7.173 -15.666 1.00 88.00 101 LEU A N 1
ATOM 766 C CA . LEU A 1 101 ? 3.994 -5.913 -16.411 1.00 88.00 101 LEU A CA 1
ATOM 767 C C . LEU A 1 101 ? 5.346 -5.387 -16.905 1.00 88.00 101 LEU A C 1
ATOM 769 O O . LEU A 1 101 ? 5.430 -4.856 -18.010 1.00 88.00 101 LEU A O 1
ATOM 773 N N . VAL A 1 102 ? 6.397 -5.555 -16.100 1.00 88.50 102 VAL A N 1
ATOM 774 C CA . VAL A 1 102 ? 7.777 -5.250 -16.497 1.00 88.50 102 VAL A CA 1
ATOM 775 C C . VAL A 1 102 ? 8.244 -6.196 -17.598 1.00 88.50 102 VAL A C 1
ATOM 777 O O . VAL A 1 102 ? 8.788 -5.738 -18.592 1.00 88.50 102 VAL A O 1
ATOM 780 N N . ALA A 1 103 ? 8.021 -7.505 -17.445 1.00 88.75 103 ALA A N 1
ATOM 781 C CA . ALA A 1 103 ? 8.441 -8.504 -18.430 1.00 88.75 103 ALA A CA 1
ATOM 782 C C . ALA A 1 103 ? 7.742 -8.346 -19.793 1.00 88.75 103 ALA A C 1
ATOM 784 O O . ALA A 1 103 ? 8.278 -8.777 -20.808 1.00 88.75 103 ALA A O 1
ATOM 785 N N . ALA A 1 104 ? 6.554 -7.738 -19.809 1.00 92.31 104 ALA A N 1
ATOM 786 C CA . ALA A 1 104 ? 5.792 -7.423 -21.014 1.00 92.31 104 ALA A CA 1
ATOM 787 C C . ALA A 1 104 ? 6.082 -6.019 -21.587 1.00 92.31 104 ALA A C 1
ATOM 789 O O . ALA A 1 104 ? 5.344 -5.570 -22.461 1.00 92.31 104 ALA A O 1
ATOM 790 N N . ASP A 1 105 ? 7.089 -5.302 -21.070 1.00 88.19 105 ASP A N 1
ATOM 791 C CA . ASP A 1 105 ? 7.438 -3.922 -21.450 1.00 88.19 105 ASP A CA 1
ATOM 792 C C . ASP A 1 105 ? 6.280 -2.905 -21.320 1.00 88.19 105 ASP A C 1
ATOM 794 O O . ASP A 1 105 ? 6.284 -1.838 -21.935 1.00 88.19 105 ASP A O 1
ATOM 798 N N . ILE A 1 106 ? 5.283 -3.196 -20.475 1.00 87.25 106 ILE A N 1
ATOM 799 C CA . ILE A 1 106 ? 4.130 -2.311 -20.239 1.00 87.25 106 ILE A CA 1
ATOM 800 C C . ILE A 1 106 ? 4.515 -1.165 -19.296 1.00 87.25 106 ILE A C 1
ATOM 802 O O . ILE A 1 106 ? 4.057 -0.033 -19.456 1.00 87.25 106 ILE A O 1
ATOM 806 N N . LEU A 1 107 ? 5.337 -1.457 -18.283 1.00 83.62 107 LEU A N 1
ATOM 807 C CA . LEU A 1 107 ? 5.737 -0.506 -17.247 1.00 83.62 107 LEU A CA 1
ATOM 808 C C . LEU A 1 107 ? 7.234 -0.633 -16.929 1.00 83.62 107 LEU A C 1
ATOM 810 O O . LEU A 1 107 ? 7.705 -1.735 -16.654 1.00 83.62 107 LEU A O 1
ATOM 814 N N . PRO A 1 108 ? 7.980 0.485 -16.853 1.00 84.81 108 PRO A N 1
ATOM 815 C CA . PRO A 1 108 ? 9.353 0.475 -16.360 1.00 84.81 108 PRO A CA 1
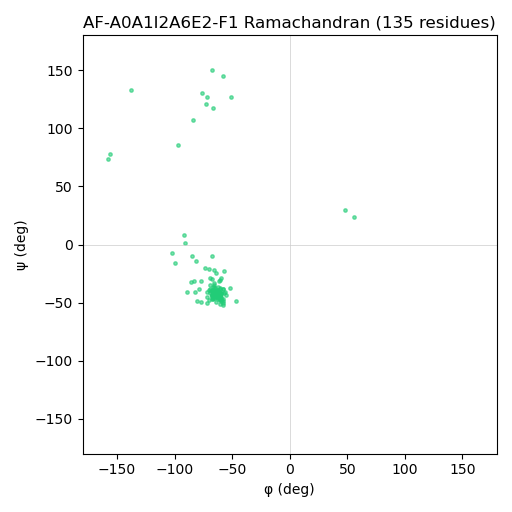ATOM 816 C C . PRO A 1 108 ? 9.449 -0.080 -14.933 1.00 84.81 108 PRO A C 1
ATOM 818 O O . PRO A 1 108 ? 8.600 0.230 -14.091 1.00 84.81 108 PRO A O 1
ATOM 821 N N . VAL A 1 109 ? 10.536 -0.802 -14.629 1.00 82.06 109 VAL A N 1
ATOM 822 C CA . VAL A 1 109 ? 10.799 -1.438 -13.318 1.00 82.06 109 VAL A CA 1
ATOM 823 C C . VAL A 1 109 ? 10.534 -0.495 -12.146 1.00 82.06 109 VAL A C 1
ATOM 825 O O . VAL A 1 109 ? 9.823 -0.856 -11.212 1.00 82.06 109 VAL A O 1
ATOM 828 N N . GLY A 1 110 ? 11.061 0.733 -12.203 1.00 76.81 110 GLY A N 1
ATOM 829 C CA . GLY A 1 110 ? 10.898 1.711 -11.125 1.00 76.81 110 GLY A CA 1
ATOM 830 C C . GLY A 1 110 ? 9.438 2.106 -10.883 1.00 76.81 110 GLY A C 1
ATOM 831 O O . GLY A 1 110 ? 9.012 2.203 -9.733 1.00 76.81 110 GLY A O 1
ATOM 832 N N . ARG A 1 111 ? 8.647 2.265 -11.954 1.00 81.94 111 ARG A N 1
ATOM 833 C CA . ARG A 1 111 ? 7.219 2.609 -11.863 1.00 81.94 111 ARG A CA 1
ATOM 834 C C . ARG A 1 111 ? 6.399 1.434 -11.356 1.00 81.94 111 ARG A C 1
ATOM 836 O O . ARG A 1 111 ? 5.594 1.614 -10.448 1.00 81.94 111 ARG A O 1
ATOM 843 N N . ALA A 1 112 ? 6.644 0.237 -11.888 1.00 83.31 112 ALA A N 1
ATOM 844 C CA . ALA A 1 112 ? 5.977 -0.979 -11.440 1.00 83.31 112 ALA A CA 1
ATOM 845 C C . ALA A 1 112 ? 6.245 -1.236 -9.951 1.00 83.31 112 ALA A C 1
ATOM 847 O O . ALA A 1 112 ? 5.305 -1.422 -9.181 1.00 83.31 112 ALA A O 1
ATOM 848 N N . PHE A 1 113 ? 7.507 -1.157 -9.522 1.00 81.00 113 PHE A N 1
ATOM 849 C CA . PHE A 1 113 ? 7.896 -1.338 -8.125 1.00 81.00 113 PHE A CA 1
ATOM 850 C C . PHE A 1 113 ? 7.223 -0.313 -7.207 1.00 81.00 113 PHE A C 1
ATOM 852 O O . PHE A 1 113 ? 6.665 -0.679 -6.170 1.00 81.00 113 PHE A O 1
ATOM 859 N N . MET A 1 114 ? 7.240 0.966 -7.589 1.00 79.31 114 MET A N 1
ATOM 860 C CA . MET A 1 114 ? 6.662 2.043 -6.789 1.00 79.31 114 MET A CA 1
ATOM 861 C C . MET A 1 114 ? 5.134 1.931 -6.703 1.00 79.31 114 MET A C 1
ATOM 863 O O . MET A 1 114 ? 4.585 1.973 -5.602 1.00 79.31 114 MET A O 1
ATOM 867 N N . ALA A 1 115 ? 4.452 1.701 -7.828 1.00 83.50 115 ALA A N 1
ATOM 868 C CA . ALA A 1 115 ? 3.004 1.518 -7.872 1.00 83.50 115 ALA A CA 1
ATOM 869 C C . ALA A 1 115 ? 2.552 0.305 -7.046 1.00 83.50 115 ALA A C 1
ATOM 871 O O . ALA A 1 115 ? 1.616 0.410 -6.254 1.00 83.50 115 ALA A O 1
ATOM 872 N N . CYS A 1 116 ? 3.252 -0.825 -7.169 1.00 84.94 116 CYS A N 1
ATOM 873 C CA . CYS A 1 116 ? 2.932 -2.045 -6.429 1.00 84.94 116 CYS A CA 1
ATOM 874 C C . CYS A 1 116 ? 3.175 -1.880 -4.926 1.00 84.94 116 CYS A C 1
ATOM 876 O O . CYS A 1 116 ? 2.325 -2.258 -4.122 1.00 84.94 116 CYS A O 1
ATOM 878 N N . SER A 1 117 ? 4.297 -1.265 -4.541 1.00 79.44 117 SER A N 1
ATOM 879 C CA . SER A 1 117 ? 4.645 -1.050 -3.132 1.00 79.44 117 SER A CA 1
ATOM 880 C C . SER A 1 117 ? 3.655 -0.114 -2.437 1.00 79.44 117 SER A C 1
ATOM 882 O O . SER A 1 117 ? 3.179 -0.414 -1.344 1.00 79.44 117 SER A O 1
ATOM 884 N N . LEU A 1 118 ? 3.306 1.004 -3.080 1.00 83.19 118 LEU A N 1
ATOM 885 C CA . LEU A 1 118 ? 2.365 1.985 -2.535 1.00 83.19 118 LEU A CA 1
ATOM 886 C C . LEU A 1 118 ? 0.924 1.461 -2.554 1.00 83.19 118 LEU A C 1
ATOM 888 O O . LEU A 1 118 ? 0.203 1.608 -1.570 1.00 83.19 118 LEU A O 1
ATOM 892 N N . GLY A 1 119 ? 0.517 0.786 -3.632 1.00 83.75 119 GLY A N 1
ATOM 893 C CA . GLY A 1 119 ? -0.803 0.167 -3.732 1.00 83.75 119 GLY A CA 1
ATOM 894 C C . GLY A 1 119 ? -1.017 -0.887 -2.646 1.00 83.75 119 GLY A C 1
ATOM 895 O O . GLY A 1 119 ? -2.033 -0.866 -1.955 1.00 83.75 119 GLY A O 1
ATOM 896 N N . ALA A 1 120 ? -0.029 -1.755 -2.420 1.00 84.31 120 ALA A N 1
ATOM 897 C CA . ALA A 1 120 ? -0.079 -2.754 -1.358 1.00 84.31 120 ALA A CA 1
ATOM 898 C C . ALA A 1 120 ? -0.063 -2.135 0.051 1.00 84.31 120 ALA A C 1
ATOM 900 O O . ALA A 1 120 ? -0.783 -2.607 0.932 1.00 84.31 120 ALA A O 1
ATOM 901 N N . ALA A 1 121 ? 0.688 -1.048 0.261 1.00 82.25 121 ALA A N 1
ATOM 902 C CA . ALA A 1 121 ? 0.683 -0.300 1.518 1.00 82.25 121 ALA A CA 1
ATOM 903 C C . ALA A 1 121 ? -0.706 0.277 1.858 1.00 82.25 121 ALA A C 1
ATOM 905 O O . ALA A 1 121 ? -1.071 0.361 3.028 1.00 82.25 121 ALA A O 1
ATOM 906 N N . ALA A 1 122 ? -1.527 0.620 0.862 1.00 85.88 122 ALA A N 1
ATOM 907 C CA . ALA A 1 122 ? -2.884 1.106 1.107 1.00 85.88 122 ALA A CA 1
ATOM 908 C C . ALA A 1 122 ? -3.840 0.020 1.642 1.00 85.88 122 ALA A C 1
ATOM 910 O O . ALA A 1 122 ? -4.791 0.333 2.364 1.00 85.88 122 ALA A O 1
ATOM 911 N N . VAL A 1 123 ? -3.609 -1.254 1.304 1.00 87.06 123 VAL A N 1
ATOM 912 C CA . VAL A 1 123 ? -4.577 -2.346 1.510 1.00 87.06 123 VAL A CA 1
ATOM 913 C C . VAL A 1 123 ? -4.983 -2.558 2.972 1.00 87.06 123 VAL A C 1
ATOM 915 O O . VAL A 1 123 ? -6.188 -2.655 3.213 1.00 87.06 123 VAL A O 1
ATOM 918 N N . PRO A 1 124 ? -4.072 -2.584 3.968 1.00 84.69 124 PRO A N 1
ATOM 919 C CA . PRO A 1 124 ? -4.466 -2.692 5.372 1.00 84.69 124 PRO A CA 1
ATOM 920 C C . PRO A 1 124 ? -5.427 -1.587 5.807 1.00 84.69 124 PRO A C 1
ATOM 922 O O . PRO A 1 124 ? -6.399 -1.848 6.509 1.00 84.69 124 PRO A O 1
ATOM 925 N N . PHE A 1 125 ? -5.201 -0.353 5.360 1.00 85.31 125 PHE A N 1
ATOM 926 C CA . PHE A 1 125 ? -6.044 0.777 5.736 1.00 85.31 125 PHE A CA 1
ATOM 927 C C . PHE A 1 125 ? -7.427 0.682 5.099 1.00 85.31 125 PHE A C 1
ATOM 929 O O . PHE A 1 125 ? -8.431 0.802 5.798 1.00 85.31 125 PHE A O 1
ATOM 936 N N . VAL A 1 126 ? -7.485 0.401 3.794 1.00 86.94 126 VAL A N 1
ATOM 937 C CA . VAL A 1 126 ? -8.751 0.221 3.069 1.00 86.94 126 VAL A CA 1
ATOM 938 C C . VAL A 1 126 ? -9.549 -0.928 3.674 1.00 86.94 126 VAL A C 1
ATOM 940 O O . VAL A 1 126 ? -10.736 -0.775 3.950 1.00 86.94 126 VAL A O 1
ATOM 943 N N . TRP A 1 127 ? -8.899 -2.065 3.930 1.00 86.25 127 TRP A N 1
ATOM 944 C CA . TRP A 1 127 ? -9.561 -3.239 4.484 1.00 86.25 127 TRP A CA 1
ATOM 945 C C . TRP A 1 127 ? -10.103 -2.985 5.892 1.00 86.25 127 TRP A C 1
ATOM 947 O O . TRP A 1 127 ? -11.243 -3.338 6.204 1.00 86.25 127 TRP A O 1
ATOM 957 N N . PHE A 1 128 ? -9.299 -2.343 6.738 1.00 84.38 128 PHE A N 1
ATOM 958 C CA . PHE A 1 128 ? -9.703 -1.980 8.089 1.00 84.38 128 PHE A CA 1
ATOM 959 C C . PHE A 1 128 ? -10.922 -1.045 8.087 1.00 84.38 128 PHE A C 1
ATOM 961 O O . PHE A 1 128 ? -11.898 -1.289 8.800 1.00 84.38 128 PHE A O 1
ATOM 968 N N . LEU A 1 129 ? -10.901 -0.007 7.246 1.00 84.38 129 LEU A N 1
ATOM 969 C CA . LEU A 1 129 ? -12.017 0.931 7.100 1.00 84.38 129 LEU A CA 1
ATOM 970 C C . LEU A 1 129 ? -13.265 0.248 6.542 1.00 84.38 129 LEU A C 1
ATOM 972 O O . LEU A 1 129 ? -14.352 0.452 7.074 1.00 84.38 129 LEU A O 1
ATOM 976 N N . ALA A 1 130 ? -13.114 -0.612 5.532 1.00 84.25 130 ALA A N 1
ATOM 977 C CA . ALA A 1 130 ? -14.221 -1.343 4.925 1.00 84.25 130 ALA A CA 1
ATOM 978 C C . ALA A 1 130 ? -14.950 -2.229 5.943 1.00 84.25 130 ALA A C 1
ATOM 980 O O . ALA A 1 130 ? -16.178 -2.222 5.986 1.00 84.25 130 ALA A O 1
ATOM 981 N N . ARG A 1 131 ? -14.224 -2.936 6.822 1.00 81.38 131 ARG A N 1
ATOM 982 C CA . ARG A 1 131 ? -14.865 -3.696 7.909 1.00 81.38 131 ARG A CA 1
ATOM 983 C C . ARG A 1 131 ? -15.569 -2.784 8.904 1.00 81.38 131 ARG A C 1
ATOM 985 O O . ARG A 1 131 ? -16.662 -3.108 9.360 1.00 81.38 131 ARG A O 1
ATOM 992 N N . ARG A 1 132 ? -14.961 -1.646 9.245 1.00 76.69 132 ARG A N 1
ATOM 993 C CA . ARG A 1 132 ? -15.490 -0.785 10.305 1.00 76.69 132 ARG A CA 1
ATOM 994 C C . ARG A 1 132 ? -16.690 0.055 9.876 1.00 76.69 132 ARG A C 1
ATOM 996 O O . ARG A 1 132 ? -17.547 0.309 10.721 1.00 76.69 132 ARG A O 1
ATOM 1003 N N . TRP A 1 133 ? -16.751 0.446 8.604 1.00 75.00 133 TRP A N 1
ATOM 1004 C CA . TRP A 1 133 ? -17.891 1.135 7.990 1.00 75.00 133 TRP A CA 1
ATOM 1005 C C . TRP A 1 133 ? -18.957 0.164 7.473 1.00 75.00 133 TRP A C 1
ATOM 1007 O O . TRP A 1 133 ? -20.137 0.487 7.526 1.00 75.00 133 TRP A O 1
ATOM 1017 N N . GLY A 1 134 ? -18.561 -1.026 7.011 1.00 64.75 134 GLY A N 1
ATOM 1018 C CA . GLY A 1 134 ? -19.467 -2.027 6.440 1.00 64.75 134 GLY A CA 1
ATOM 1019 C C . GLY A 1 134 ? -20.153 -2.951 7.450 1.00 64.75 134 GLY A C 1
ATOM 1020 O O . GLY A 1 134 ? -21.056 -3.684 7.065 1.00 64.75 134 GLY A O 1
ATOM 1021 N N . GLY A 1 135 ? -19.754 -2.945 8.726 1.00 60.31 135 GLY A N 1
ATOM 1022 C CA . GLY A 1 135 ? -20.320 -3.861 9.717 1.00 60.31 135 GLY A CA 1
ATOM 1023 C C . GLY A 1 135 ? -20.204 -3.375 11.154 1.00 60.31 135 GLY A C 1
ATOM 1024 O O . GLY A 1 135 ? -19.343 -3.856 11.879 1.00 60.31 135 GLY A O 1
ATOM 1025 N N . ARG A 1 136 ? -21.083 -2.445 11.549 1.00 49.12 136 ARG A N 1
ATOM 1026 C CA . ARG A 1 136 ? -21.757 -2.362 12.867 1.00 49.12 136 ARG A CA 1
ATOM 1027 C C . ARG A 1 136 ? -23.039 -1.529 12.683 1.00 49.12 136 ARG A C 1
ATOM 1029 O O . ARG A 1 136 ? -23.064 -0.352 13.038 1.00 49.12 136 ARG A O 1
ATOM 1036 N N . GLY A 1 137 ? -24.037 -2.144 12.051 1.00 41.19 137 GLY A N 1
ATOM 1037 C CA . GLY A 1 137 ? -25.460 -1.902 12.300 1.00 41.19 137 GLY A CA 1
ATOM 1038 C C . GLY A 1 137 ? -25.990 -3.089 13.088 1.00 41.19 137 GLY A C 1
ATOM 1039 O O . GLY A 1 137 ? -25.495 -4.204 12.803 1.00 41.19 137 GLY A O 1
#

Organism: NCBI:txid936889

pLDDT: mean 73.06, std 12.24, range [41.19, 92.31]

Sequence (137 aa):
MTFLTPGRITWITQAVFAALAVFFLGMALGAVFAPDLAALPGWLGAPVGLIGAVLLFSAAWFAPRRAANIAFDEGYQHDWLHAQARGYWAFVFAFAIGGNLVAADILPVGRAFMACSLGAAAVPFVWFLARRWGGRG

Solvent-accessible surface area (backbone atoms only — not comparable to full-atom values): 7152 Å² total; per-residue (Å²): 136,86,81,76,49,68,70,56,53,54,51,52,52,50,53,53,35,49,50,49,23,51,50,25,41,51,51,14,50,42,39,70,68,43,85,65,62,80,77,50,62,64,71,54,43,56,58,53,48,50,52,50,50,50,51,49,50,49,50,60,56,52,52,47,52,52,50,26,73,74,59,74,37,64,64,60,47,50,50,46,53,55,15,45,55,49,17,52,53,40,35,55,52,28,48,56,51,29,51,50,36,35,77,67,71,74,35,58,64,53,34,28,52,37,19,27,52,27,40,19,65,15,40,24,35,48,48,39,48,48,50,63,75,74,62,82,128

Foldseek 3Di:
DDDQDLVNLVVVLLVVLVVLLCVLQVQLVCLQPPPCVVVDDLVVLVVVLVVLVVVLVVSLVPSQVVSCVVPVPVVSNVQLVVQVVQLVVQLVVLVVVLVVCVVVVNDPNSSSSNSSSSNSSSRSSVSSSCCVVVDDD

Radius of gyration: 16.85 Å; Cα contacts (8 Å, |Δi|>4): 119; chains: 1; bounding box: 42×29×52 Å